Protein AF-A0A7J0FV25-F1 (afdb_monomer)

Solvent-accessible surface area (backbone atoms only — not comparable to full-atom values): 8430 Å² total; per-residue (Å²): 134,83,75,82,72,86,29,56,54,64,48,71,41,35,40,38,38,46,60,71,61,34,33,36,42,36,41,38,32,31,62,24,66,80,44,42,73,76,44,71,49,77,48,78,44,75,54,61,68,66,54,34,52,26,80,50,90,57,25,50,54,56,40,30,42,51,52,31,49,53,51,49,60,58,54,64,73,68,58,94,50,82,69,65,76,76,49,73,35,47,28,37,37,36,40,68,41,38,29,52,72,77,51,65,37,34,29,27,30,67,47,73,58,74,78,40,47,44,66,75,39,50,74,34,47,56,42,56,50,43,47,49,27,24,50,78,70,69,47,64,61,40,70,66,30,49,45,54,81,40,62,68,82,133

Secondary structure (DSSP, 8-state):
------S--EEEEEEEEE-SSEEEEEEEEEESSTT-EEEEEEEEEEPPHHHHS--STTHHHHHHHHHHHHHHHHHHTT---HHHHHSPEEEEEEE-S-EEE-SSS-EEE----TT---GGGTTSBHHHHHHHHHHHTT--EEEEEEE-TTPPP-

Radius of gyration: 15.65 Å; Cα contacts (8 Å, |Δi|>4): 302; chains: 1; bounding box: 33×31×40 Å

Sequence (154 aa):
MVILLLRSEKGTYYALDLGSTYFKVLRVQLGGDRSGILGYDVERQPIPQHLMTSTSELAKFDLFDFIASSLQEFEQKEGVSEVSAVKKRELGFTFSFPVKQTSVSSGILIKWTKGFAIQDMVGRDVSECLQEAMSKKGLNMRVIALISTLSVPF

Structure (mmCIF, N/CA/C/O backbone):
data_AF-A0A7J0FV25-F1
#
_entry.id   AF-A0A7J0FV25-F1
#
loop_
_atom_site.group_PDB
_atom_site.id
_atom_site.type_symbol
_atom_site.label_atom_id
_atom_site.label_alt_id
_atom_site.label_comp_id
_atom_site.label_asym_id
_atom_site.label_entity_id
_atom_site.label_seq_id
_atom_site.pdbx_PDB_ins_code
_atom_site.Cartn_x
_atom_site.Cartn_y
_atom_site.Cartn_z
_atom_site.occupancy
_atom_site.B_iso_or_equiv
_atom_site.auth_seq_id
_atom_site.auth_comp_id
_atom_site.auth_asym_id
_atom_site.auth_atom_id
_atom_site.pdbx_PDB_model_num
ATOM 1 N N . MET A 1 1 ? 5.434 -10.877 -2.367 1.00 44.84 1 MET A N 1
ATOM 2 C CA . MET A 1 1 ? 4.682 -10.535 -3.586 1.00 44.84 1 MET A CA 1
ATOM 3 C C . MET A 1 1 ? 5.011 -11.560 -4.655 1.00 44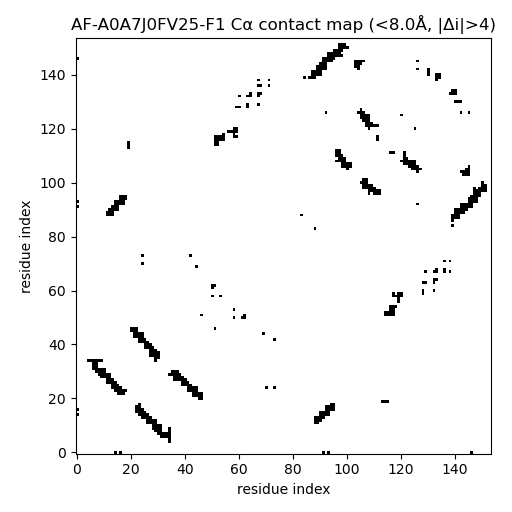.84 1 MET A C 1
ATOM 5 O O . MET A 1 1 ? 6.155 -11.618 -5.083 1.00 44.84 1 MET A O 1
ATOM 9 N N . VAL A 1 2 ? 4.052 -12.413 -5.016 1.00 42.97 2 VAL A N 1
ATOM 10 C CA . VAL A 1 2 ? 4.199 -13.292 -6.180 1.00 42.97 2 VAL A CA 1
ATOM 11 C C . VAL A 1 2 ? 3.796 -12.447 -7.377 1.00 42.97 2 VAL A C 1
ATOM 13 O O . VAL A 1 2 ? 2.614 -12.296 -7.662 1.00 42.97 2 VAL A O 1
ATOM 16 N N . ILE A 1 3 ? 4.773 -11.834 -8.042 1.00 53.03 3 ILE A N 1
ATOM 17 C CA . ILE A 1 3 ? 4.575 -11.532 -9.457 1.00 53.03 3 ILE A CA 1
ATOM 18 C C . ILE A 1 3 ? 4.463 -12.916 -10.083 1.00 53.03 3 ILE A C 1
ATOM 20 O O . ILE A 1 3 ? 5.418 -13.692 -10.021 1.00 53.03 3 ILE A O 1
ATOM 24 N N . LEU A 1 4 ? 3.272 -13.279 -10.555 1.00 49.00 4 LEU A N 1
ATOM 25 C CA . LEU A 1 4 ? 3.108 -14.440 -11.418 1.00 49.00 4 LEU A CA 1
ATOM 26 C C . LEU A 1 4 ? 3.909 -14.113 -12.674 1.00 49.00 4 LEU A C 1
ATOM 28 O O . LEU A 1 4 ? 3.401 -13.464 -13.572 1.00 49.00 4 LEU A O 1
ATOM 32 N N . LEU A 1 5 ? 5.197 -14.455 -12.665 1.00 54.94 5 LEU A N 1
ATOM 33 C CA . LEU A 1 5 ? 6.067 -14.323 -13.816 1.00 54.94 5 LEU A CA 1
ATOM 34 C C . LEU A 1 5 ? 5.625 -15.423 -14.784 1.00 54.94 5 LEU A C 1
ATOM 36 O O . LEU A 1 5 ? 6.136 -16.544 -14.720 1.00 54.94 5 LEU A O 1
ATOM 40 N N . LEU A 1 6 ? 4.695 -15.114 -15.694 1.00 56.31 6 LEU A N 1
ATOM 41 C CA . LEU A 1 6 ? 4.454 -15.906 -16.910 1.00 56.31 6 LEU A CA 1
ATOM 42 C C . LEU A 1 6 ? 5.704 -15.936 -17.810 1.00 56.31 6 LEU A C 1
ATOM 44 O O . LEU A 1 6 ? 5.718 -16.571 -18.860 1.00 56.31 6 LEU A O 1
ATOM 48 N N . ARG A 1 7 ? 6.785 -15.300 -17.350 1.00 59.78 7 ARG A N 1
ATOM 49 C CA . ARG A 1 7 ? 8.124 -15.249 -17.923 1.00 59.78 7 ARG A CA 1
ATOM 50 C C . ARG A 1 7 ? 8.210 -14.444 -19.209 1.00 59.78 7 ARG A C 1
ATOM 52 O O . ARG A 1 7 ? 9.248 -14.489 -19.865 1.00 59.78 7 ARG A O 1
ATOM 59 N N . SER A 1 8 ? 7.149 -13.693 -19.502 1.00 70.19 8 SER A N 1
ATOM 60 C CA . SER A 1 8 ? 6.984 -12.817 -20.661 1.00 70.19 8 SER A CA 1
ATOM 61 C C . SER A 1 8 ? 6.706 -11.358 -20.283 1.00 70.19 8 SER A C 1
ATOM 63 O O . SER A 1 8 ? 6.569 -10.507 -21.161 1.00 70.19 8 SER A O 1
ATOM 65 N N . GLU A 1 9 ? 6.577 -11.044 -18.992 1.00 77.06 9 GLU A N 1
ATOM 66 C CA . GLU A 1 9 ? 6.291 -9.693 -18.519 1.00 77.06 9 GLU A CA 1
ATOM 67 C C . GLU A 1 9 ? 7.450 -8.744 -18.826 1.00 77.06 9 GLU A C 1
ATOM 69 O O . GLU A 1 9 ? 8.620 -9.042 -18.563 1.00 77.06 9 GLU A O 1
ATOM 74 N N . LYS A 1 10 ? 7.108 -7.565 -19.348 1.00 83.19 10 LYS A N 1
ATOM 75 C CA . LYS A 1 10 ? 8.054 -6.497 -19.656 1.00 83.19 10 LYS A CA 1
ATOM 76 C C . LYS A 1 10 ? 7.567 -5.178 -19.072 1.00 83.19 10 LYS A C 1
ATOM 78 O O . LYS A 1 10 ? 6.416 -4.794 -19.276 1.00 83.19 10 LYS A O 1
ATOM 83 N N . GLY A 1 11 ? 8.473 -4.460 -18.416 1.00 84.88 11 GLY A N 1
ATOM 84 C CA . GLY A 1 11 ? 8.219 -3.134 -17.854 1.00 84.88 11 GLY A CA 1
ATOM 85 C C . GLY A 1 11 ? 8.509 -3.039 -16.360 1.00 84.88 11 GLY A C 1
ATOM 86 O O . GLY A 1 11 ? 9.064 -3.959 -15.760 1.00 84.88 11 GLY A O 1
ATOM 87 N N . THR A 1 12 ? 8.143 -1.896 -15.784 1.00 87.56 12 THR A N 1
ATOM 88 C CA . THR A 1 12 ? 8.356 -1.573 -14.370 1.00 87.56 12 THR A CA 1
ATOM 89 C C . THR A 1 12 ? 7.099 -1.861 -13.554 1.00 87.56 12 THR A C 1
ATOM 91 O O . THR A 1 12 ? 6.019 -1.366 -13.882 1.00 87.56 12 THR A O 1
ATOM 94 N N . TYR A 1 13 ? 7.253 -2.612 -12.466 1.00 89.25 13 TYR A N 1
ATOM 95 C CA . TYR A 1 13 ? 6.179 -2.991 -11.548 1.00 89.25 13 TYR A CA 1
ATOM 96 C C . TYR A 1 13 ? 6.541 -2.622 -10.112 1.00 89.25 13 TYR A C 1
ATOM 98 O O . TYR A 1 13 ? 7.712 -2.696 -9.729 1.00 89.25 13 TYR A O 1
ATOM 106 N N . TYR A 1 14 ? 5.533 -2.272 -9.311 1.00 94.25 14 TYR A N 1
ATOM 107 C CA . TYR A 1 14 ? 5.718 -1.874 -7.918 1.00 94.25 14 TYR A CA 1
ATOM 108 C C . TYR A 1 14 ? 5.045 -2.850 -6.952 1.00 94.25 14 TYR A C 1
ATOM 110 O O . TYR A 1 14 ? 3.984 -3.409 -7.238 1.00 94.25 14 TYR A O 1
ATOM 118 N N . ALA A 1 15 ? 5.645 -3.009 -5.773 1.00 94.88 15 ALA A N 1
ATOM 119 C CA . ALA A 1 15 ? 5.024 -3.625 -4.606 1.00 94.88 15 ALA A CA 1
ATOM 120 C C . ALA A 1 15 ? 4.914 -2.628 -3.468 1.00 94.88 15 ALA A C 1
ATOM 122 O O . ALA A 1 15 ? 5.858 -1.880 -3.211 1.00 94.88 15 ALA A O 1
ATOM 123 N N . LEU A 1 16 ? 3.852 -2.773 -2.690 1.00 97.12 16 LEU A N 1
ATOM 124 C CA . LEU A 1 16 ? 3.786 -2.303 -1.318 1.00 97.12 16 LEU A CA 1
ATOM 125 C C . LEU A 1 16 ? 3.488 -3.499 -0.411 1.00 97.12 16 LEU A C 1
ATOM 127 O O . LEU A 1 16 ? 2.529 -4.224 -0.653 1.00 97.12 16 LEU A O 1
ATOM 131 N N . ASP A 1 17 ? 4.287 -3.712 0.629 1.00 95.31 17 ASP A N 1
ATOM 132 C CA . ASP A 1 17 ? 4.067 -4.753 1.640 1.00 95.31 17 ASP A CA 1
ATOM 133 C C . ASP A 1 17 ? 3.946 -4.111 3.019 1.00 95.31 17 ASP A C 1
ATOM 135 O O . ASP A 1 17 ? 4.955 -3.696 3.595 1.00 95.31 17 ASP A O 1
ATOM 139 N N . LEU A 1 18 ? 2.713 -3.999 3.522 1.00 94.75 18 LEU A N 1
ATOM 140 C CA . LEU A 1 18 ? 2.429 -3.438 4.840 1.00 94.75 18 LEU A CA 1
ATOM 141 C C . LEU A 1 18 ? 2.556 -4.523 5.918 1.00 94.75 18 LEU A C 1
ATOM 143 O O . LEU A 1 18 ? 1.712 -5.421 6.037 1.00 94.75 18 LEU A O 1
ATOM 147 N N . GLY A 1 19 ? 3.626 -4.417 6.708 1.00 88.38 19 GLY A N 1
ATOM 148 C CA . GLY A 1 19 ? 3.930 -5.295 7.833 1.00 88.38 19 GLY A CA 1
ATOM 149 C C . GLY A 1 19 ? 3.414 -4.771 9.177 1.00 88.38 19 GLY A C 1
ATOM 150 O O . GLY A 1 19 ? 2.555 -3.899 9.249 1.00 88.38 19 GLY A O 1
ATOM 151 N N . SER A 1 20 ? 3.946 -5.330 10.268 1.00 86.81 20 SER A N 1
ATOM 152 C CA . SER A 1 20 ? 3.564 -4.969 11.642 1.00 86.81 20 SER A CA 1
ATOM 153 C C . SER A 1 20 ? 4.247 -3.713 12.180 1.00 86.81 20 SER A C 1
ATOM 155 O O . SER A 1 20 ? 3.682 -3.049 13.032 1.00 86.81 20 SER A O 1
ATOM 157 N N . THR A 1 21 ? 5.470 -3.411 11.746 1.00 88.69 21 THR A N 1
ATOM 158 C CA . THR A 1 21 ? 6.283 -2.301 12.295 1.00 88.69 21 THR A CA 1
ATOM 159 C C . THR A 1 21 ? 6.941 -1.443 11.217 1.00 88.69 21 THR A C 1
ATOM 161 O O . THR A 1 21 ? 7.535 -0.406 11.494 1.00 88.69 21 THR A O 1
ATOM 164 N N . TYR A 1 22 ? 6.860 -1.888 9.971 1.00 94.75 22 TYR A N 1
ATOM 165 C CA . TYR A 1 22 ? 7.377 -1.212 8.796 1.00 94.75 22 TYR A CA 1
ATOM 166 C C . TYR A 1 22 ? 6.556 -1.649 7.590 1.00 94.75 22 TYR A C 1
ATOM 168 O O . TYR A 1 22 ? 5.939 -2.720 7.611 1.00 94.75 22 TYR A O 1
ATOM 176 N N . PHE A 1 23 ? 6.619 -0.871 6.520 1.00 96.38 23 PHE A N 1
ATOM 177 C CA . PHE A 1 23 ? 6.268 -1.357 5.194 1.00 96.38 23 PHE A CA 1
ATOM 178 C C . PHE A 1 23 ? 7.498 -1.408 4.297 1.00 96.38 23 PHE A C 1
ATOM 180 O O . PHE A 1 23 ? 8.540 -0.817 4.594 1.00 96.38 23 PHE A O 1
ATOM 187 N N . LYS A 1 24 ? 7.391 -2.171 3.213 1.00 96.19 24 LYS A N 1
ATOM 188 C CA . LYS A 1 24 ? 8.393 -2.197 2.148 1.00 96.19 24 LYS A CA 1
ATOM 189 C C . LYS A 1 24 ? 7.776 -1.703 0.857 1.00 96.19 24 LYS A C 1
ATOM 191 O O . LYS A 1 24 ? 6.666 -2.112 0.518 1.00 96.19 24 LYS A O 1
ATOM 196 N N . VAL A 1 25 ? 8.532 -0.900 0.128 1.00 95.94 25 VAL A N 1
ATOM 197 C CA . VAL A 1 25 ? 8.267 -0.577 -1.269 1.00 95.94 25 VAL A CA 1
ATOM 198 C C . VAL A 1 25 ? 9.291 -1.322 -2.115 1.00 95.94 25 VAL A C 1
ATOM 200 O O . VAL A 1 25 ? 10.472 -1.351 -1.773 1.00 95.94 25 VAL A O 1
ATOM 203 N N . LEU A 1 26 ? 8.837 -1.966 -3.186 1.00 94.25 26 LEU A N 1
ATOM 204 C CA . LEU A 1 26 ? 9.693 -2.623 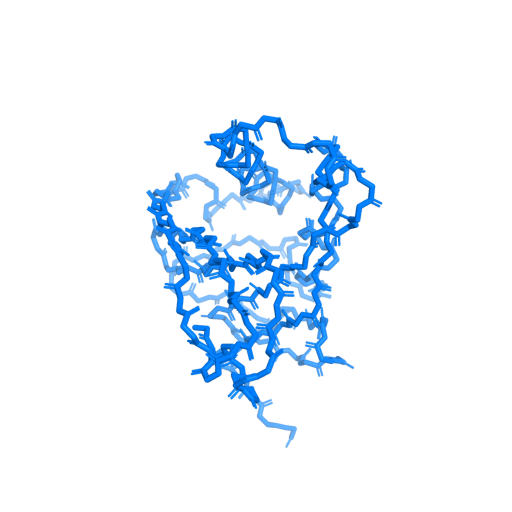-4.175 1.00 94.25 26 LEU A CA 1
ATOM 205 C C . LEU A 1 26 ? 9.387 -2.028 -5.545 1.00 94.25 26 LEU A C 1
ATOM 207 O O . LEU A 1 26 ? 8.220 -1.864 -5.890 1.00 94.25 26 LEU A O 1
ATOM 211 N N . ARG A 1 27 ? 10.423 -1.800 -6.345 1.00 92.38 27 ARG A N 1
ATOM 212 C CA . ARG A 1 27 ? 10.337 -1.637 -7.799 1.00 92.38 27 ARG A CA 1
ATOM 213 C C . ARG A 1 27 ? 11.073 -2.796 -8.446 1.00 92.38 27 ARG A C 1
ATOM 215 O O . ARG A 1 27 ? 12.149 -3.162 -7.986 1.00 92.38 27 ARG A O 1
ATOM 222 N N . VAL A 1 28 ? 10.522 -3.355 -9.515 1.00 89.50 28 VAL A N 1
ATOM 223 C CA . VAL A 1 28 ? 11.208 -4.348 -10.345 1.00 89.50 28 VAL A CA 1
ATOM 224 C C . VAL A 1 28 ? 11.021 -4.020 -11.817 1.00 89.50 28 VAL A C 1
ATOM 226 O O . VAL A 1 28 ? 9.923 -3.671 -12.247 1.00 89.50 28 VAL A O 1
ATOM 229 N N . GLN A 1 29 ? 12.098 -4.134 -12.586 1.00 88.62 29 GLN A N 1
ATOM 230 C CA . GLN A 1 29 ? 12.095 -3.984 -14.036 1.00 88.62 29 GLN A CA 1
ATOM 231 C C . GLN A 1 29 ? 12.253 -5.361 -14.678 1.00 88.62 29 GLN A C 1
ATOM 233 O O . GLN A 1 29 ? 13.222 -6.074 -14.408 1.00 88.62 29 GLN A O 1
ATOM 238 N N . LEU A 1 30 ? 11.295 -5.745 -15.518 1.00 87.06 30 LEU A N 1
ATOM 239 C CA . LEU A 1 30 ? 11.260 -7.042 -16.190 1.00 87.06 30 LEU A CA 1
ATOM 240 C C . LEU A 1 30 ? 11.549 -6.883 -17.687 1.00 87.06 30 LEU A C 1
ATOM 242 O O . LEU A 1 30 ? 11.042 -5.959 -18.330 1.00 87.06 30 LEU A O 1
ATOM 246 N N . GLY A 1 31 ? 12.369 -7.784 -18.235 1.00 85.81 31 GLY A N 1
ATOM 247 C CA . GLY A 1 31 ? 12.849 -7.719 -19.620 1.00 85.81 31 GLY A CA 1
ATOM 248 C C . GLY A 1 31 ? 12.037 -8.488 -20.668 1.00 85.81 31 GLY A C 1
ATOM 249 O O . GLY A 1 31 ? 12.348 -8.373 -21.849 1.00 85.81 31 GLY A O 1
ATOM 250 N N . GLY A 1 32 ? 11.009 -9.254 -20.290 1.00 75.56 32 GLY A N 1
ATOM 251 C CA . GLY A 1 32 ? 10.185 -10.039 -21.221 1.00 75.56 32 GLY A CA 1
ATOM 252 C C . GLY A 1 32 ? 10.778 -11.384 -21.667 1.00 75.56 32 GLY A C 1
ATOM 253 O O . GLY A 1 32 ? 10.039 -12.351 -21.757 1.00 75.56 32 GLY A O 1
ATOM 254 N N . ASP A 1 33 ? 12.092 -11.517 -21.872 1.00 69.06 33 ASP A N 1
ATOM 255 C CA . ASP A 1 33 ? 12.688 -12.797 -22.297 1.00 69.06 33 ASP A CA 1
ATOM 256 C C . ASP A 1 33 ? 13.120 -13.649 -21.094 1.00 69.06 33 ASP A C 1
ATOM 258 O O . ASP A 1 33 ? 14.055 -13.311 -20.364 1.00 69.06 33 ASP A O 1
ATOM 262 N N . ARG A 1 34 ? 12.420 -14.771 -20.863 1.00 64.25 34 ARG A N 1
ATOM 263 C CA . ARG A 1 34 ? 12.631 -15.687 -19.717 1.00 64.25 34 ARG A CA 1
ATOM 264 C C . ARG A 1 34 ? 12.532 -14.998 -18.341 1.00 64.25 34 ARG A C 1
ATOM 266 O O . ARG A 1 34 ? 13.015 -15.552 -17.350 1.00 64.25 34 ARG A O 1
ATOM 273 N N . SER A 1 35 ? 11.887 -13.828 -18.264 1.00 60.84 35 SER A N 1
ATOM 274 C CA . SER A 1 35 ? 11.778 -12.968 -17.068 1.00 60.84 35 SER A CA 1
ATOM 275 C C . SER A 1 35 ? 13.111 -12.697 -16.357 1.00 60.84 35 SER A C 1
ATOM 277 O O . SER A 1 35 ? 13.220 -12.837 -15.139 1.00 60.84 35 SER A O 1
ATOM 279 N N . GLY A 1 36 ? 14.138 -12.291 -17.108 1.00 72.25 36 GLY A N 1
ATOM 280 C CA . GLY A 1 36 ? 15.310 -11.668 -16.494 1.00 72.25 36 GLY A CA 1
ATOM 281 C C . GLY A 1 36 ? 14.902 -10.389 -15.754 1.00 72.25 36 GLY A C 1
ATOM 282 O O . GLY A 1 36 ? 14.349 -9.471 -16.365 1.00 72.25 36 GLY A O 1
ATOM 283 N N . ILE A 1 37 ? 15.148 -10.339 -14.442 1.00 83.31 37 ILE A N 1
ATOM 284 C CA . ILE A 1 37 ? 15.057 -9.104 -13.656 1.00 83.31 37 ILE A CA 1
ATOM 285 C C . ILE A 1 37 ? 16.188 -8.189 -14.138 1.00 83.31 37 ILE A C 1
ATOM 287 O O . ILE A 1 37 ? 17.358 -8.517 -13.957 1.00 83.31 37 ILE A O 1
ATOM 291 N N . LEU A 1 38 ? 15.837 -7.070 -14.774 1.00 86.00 38 LEU A N 1
ATOM 292 C CA . LEU A 1 38 ? 16.794 -6.076 -15.276 1.00 86.00 38 LEU A CA 1
ATOM 293 C C . LEU A 1 38 ? 17.330 -5.185 -14.151 1.00 86.00 38 LEU A C 1
ATOM 295 O O . LEU A 1 38 ? 18.457 -4.707 -14.211 1.00 86.00 38 LEU A O 1
ATOM 299 N N . GLY A 1 39 ? 16.517 -4.983 -13.118 1.00 86.75 39 GLY A N 1
ATOM 300 C CA . GLY A 1 39 ? 16.850 -4.191 -11.947 1.00 86.75 39 GLY A CA 1
ATOM 301 C C . GLY A 1 39 ? 15.745 -4.290 -10.908 1.00 86.75 39 GLY A C 1
ATOM 302 O O . GLY A 1 39 ? 14.591 -4.593 -11.233 1.00 86.75 39 GLY A O 1
ATOM 303 N N . TYR A 1 40 ? 16.102 -4.057 -9.651 1.00 90.12 40 TYR A N 1
ATOM 304 C CA . TYR A 1 40 ? 15.139 -3.958 -8.569 1.00 90.12 40 TYR A CA 1
ATOM 305 C C . TYR A 1 40 ? 15.648 -3.014 -7.484 1.00 90.12 40 TYR A C 1
ATOM 307 O O . TYR A 1 40 ? 16.849 -2.932 -7.235 1.00 90.12 40 TYR A O 1
ATOM 315 N N . ASP A 1 41 ? 14.716 -2.361 -6.803 1.00 92.62 41 ASP A N 1
ATOM 316 C CA . ASP A 1 41 ? 14.990 -1.467 -5.684 1.00 92.62 41 ASP A CA 1
ATOM 317 C C . ASP A 1 41 ? 14.034 -1.805 -4.553 1.00 92.62 41 ASP A C 1
ATOM 319 O O . ASP A 1 41 ? 12.847 -2.030 -4.793 1.00 92.62 41 ASP A O 1
ATOM 323 N N . VAL A 1 42 ? 14.541 -1.845 -3.323 1.00 93.88 42 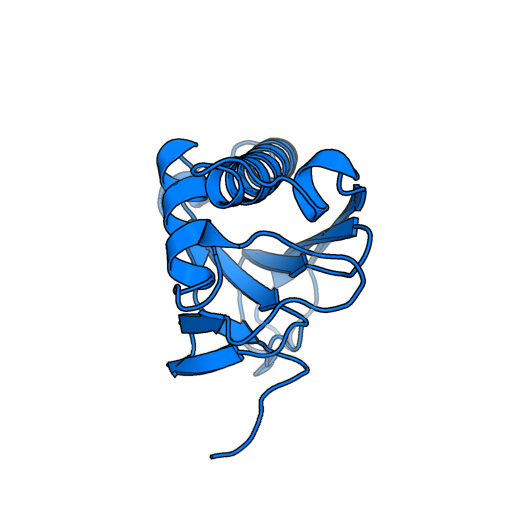VAL A N 1
ATOM 324 C CA . VAL A 1 42 ? 13.734 -2.101 -2.127 1.00 93.88 42 VAL A CA 1
ATOM 325 C C . VAL A 1 42 ? 14.014 -1.023 -1.108 1.00 93.88 42 VAL A C 1
ATOM 327 O O . VAL A 1 42 ? 15.167 -0.783 -0.758 1.00 93.88 42 VAL A O 1
ATOM 330 N N . GLU A 1 43 ? 12.955 -0.444 -0.562 1.00 95.75 43 GLU A N 1
ATOM 331 C CA . GLU A 1 43 ? 13.052 0.473 0.560 1.00 95.75 43 GLU A CA 1
ATOM 332 C C . GLU A 1 43 ? 12.144 0.021 1.694 1.00 95.75 43 GLU A C 1
ATOM 334 O O . GLU A 1 43 ? 10.999 -0.380 1.482 1.00 95.75 43 GLU A O 1
ATOM 339 N N . ARG A 1 44 ? 12.678 0.053 2.914 1.00 96.56 44 ARG A N 1
ATOM 340 C CA . ARG A 1 44 ? 11.960 -0.309 4.132 1.00 96.56 44 ARG A CA 1
ATOM 341 C C . ARG A 1 44 ? 11.714 0.949 4.946 1.00 96.56 44 ARG A C 1
ATOM 343 O O . ARG A 1 44 ? 12.668 1.584 5.380 1.00 96.56 44 ARG A O 1
ATOM 350 N N . GLN A 1 45 ? 10.447 1.237 5.210 1.00 97.19 45 GLN A N 1
ATOM 351 C CA . GLN A 1 45 ? 10.008 2.430 5.921 1.00 97.19 45 GLN A CA 1
ATOM 352 C C . GLN A 1 45 ? 9.395 2.041 7.272 1.00 97.19 45 GLN A C 1
ATOM 354 O O . GLN A 1 45 ? 8.358 1.367 7.294 1.00 97.19 45 GLN A O 1
ATOM 359 N N . PRO A 1 46 ? 10.040 2.381 8.408 1.00 97.25 46 PRO A N 1
ATOM 360 C CA . PRO A 1 46 ? 9.453 2.199 9.732 1.00 97.25 46 PRO A CA 1
ATOM 361 C C . PRO A 1 46 ? 8.137 2.967 9.841 1.00 97.25 46 PRO A C 1
ATOM 363 O O . PRO A 1 46 ? 8.054 4.109 9.399 1.00 97.25 46 PRO A O 1
ATOM 366 N N . ILE A 1 47 ? 7.120 2.358 10.445 1.00 96.12 47 ILE A N 1
ATOM 367 C CA . ILE A 1 47 ? 5.838 3.031 10.665 1.00 96.12 47 ILE A CA 1
ATOM 368 C C . ILE A 1 47 ? 5.909 3.733 12.022 1.00 96.12 47 ILE A C 1
ATOM 370 O O . ILE A 1 47 ? 6.124 3.058 13.034 1.00 96.12 47 ILE A O 1
ATOM 374 N N . PRO A 1 48 ? 5.741 5.065 12.082 1.00 95.56 48 PRO A N 1
ATOM 375 C CA . PRO A 1 48 ? 5.647 5.774 13.347 1.00 95.56 48 PRO A CA 1
ATOM 376 C C . PRO A 1 48 ? 4.536 5.187 14.221 1.00 95.56 48 PRO A C 1
ATOM 378 O O . PRO A 1 48 ? 3.400 5.031 13.777 1.00 95.56 48 PRO A O 1
ATOM 381 N N . GLN A 1 49 ? 4.847 4.897 15.485 1.00 92.75 49 GLN A N 1
ATOM 382 C CA . GLN A 1 49 ? 3.917 4.212 16.391 1.00 92.75 49 GLN A CA 1
ATOM 383 C C . GLN A 1 49 ? 2.581 4.954 16.544 1.00 92.75 49 GLN A C 1
ATOM 385 O O . GLN A 1 49 ? 1.530 4.321 16.594 1.00 92.75 49 GLN A O 1
ATOM 390 N N . HIS A 1 50 ? 2.606 6.291 16.552 1.00 93.06 50 HIS A N 1
ATOM 391 C CA . HIS A 1 50 ? 1.391 7.099 16.653 1.00 93.06 50 HIS A CA 1
ATOM 392 C C . HIS A 1 50 ? 0.434 6.890 15.468 1.00 93.06 50 HIS A C 1
ATOM 394 O O . HIS A 1 50 ? -0.772 6.991 15.657 1.00 93.06 50 HIS A O 1
ATOM 400 N N . LEU A 1 51 ? 0.935 6.526 14.280 1.00 94.44 51 LEU A N 1
ATOM 401 C CA . LEU A 1 51 ? 0.101 6.209 13.115 1.00 94.44 51 LEU A CA 1
ATOM 402 C C . LEU A 1 51 ? -0.537 4.821 13.204 1.00 94.44 51 LEU A C 1
ATOM 404 O O . LEU A 1 51 ? -1.529 4.562 12.536 1.00 94.44 51 LEU A O 1
ATOM 408 N N . MET A 1 52 ? 0.011 3.918 14.020 1.00 93.25 52 MET A N 1
ATOM 409 C CA . MET A 1 52 ? -0.529 2.565 14.179 1.00 93.25 52 MET A CA 1
ATOM 410 C C . MET A 1 52 ? -1.728 2.527 15.127 1.00 93.25 52 MET A C 1
ATOM 412 O O . MET A 1 52 ? -2.574 1.646 14.999 1.00 93.25 52 MET A O 1
ATOM 416 N N . THR A 1 53 ? -1.795 3.448 16.089 1.00 92.69 53 THR A N 1
ATOM 417 C CA . THR A 1 53 ? -2.776 3.423 17.188 1.00 92.69 53 THR A CA 1
ATOM 418 C C . THR A 1 53 ? -3.505 4.751 17.373 1.00 92.69 53 THR A C 1
ATOM 420 O O . THR A 1 53 ? -4.013 5.019 18.461 1.00 92.69 53 THR A O 1
ATOM 423 N N . SER A 1 54 ? -3.516 5.614 16.354 1.00 87.88 54 SER A N 1
ATOM 424 C CA . SER A 1 54 ? -4.255 6.876 16.418 1.00 87.88 54 SER A CA 1
ATOM 425 C C . SER A 1 54 ? -5.755 6.606 16.543 1.00 87.88 54 SER A C 1
ATOM 427 O O . SER A 1 54 ? -6.320 5.778 15.828 1.00 87.88 54 SER A O 1
ATOM 429 N N . THR A 1 55 ? -6.393 7.321 17.466 1.00 85.19 55 THR A N 1
ATOM 430 C CA . THR A 1 55 ? -7.838 7.269 17.729 1.00 85.19 55 THR A CA 1
ATOM 431 C C . THR A 1 55 ? -8.579 8.464 17.129 1.00 85.19 55 THR A C 1
ATOM 433 O O . THR A 1 55 ? -9.736 8.692 17.463 1.00 85.19 55 THR A O 1
ATOM 436 N N . SER A 1 56 ? -7.904 9.279 16.314 1.00 86.62 56 SER A N 1
ATOM 437 C CA . SER A 1 56 ? -8.535 10.392 15.601 1.00 86.62 56 SER A CA 1
ATOM 438 C C . SER A 1 56 ? -9.519 9.863 14.556 1.00 86.62 56 SER A C 1
ATOM 440 O O . SER A 1 56 ? -9.258 8.847 13.918 1.00 86.62 56 SER A O 1
ATOM 442 N N . GLU A 1 57 ? -10.602 10.595 14.299 1.00 83.06 57 GLU A N 1
ATOM 443 C CA . GLU A 1 57 ? -11.570 10.292 13.226 1.00 83.06 57 GLU A CA 1
ATOM 444 C C . GLU A 1 57 ? -10.953 10.330 11.811 1.00 83.06 57 GLU A C 1
ATOM 446 O O . GLU A 1 57 ? -11.590 9.930 10.837 1.00 83.06 57 GLU A O 1
ATOM 451 N N . LEU A 1 58 ? -9.724 10.845 11.688 1.00 87.06 58 LEU A N 1
ATOM 452 C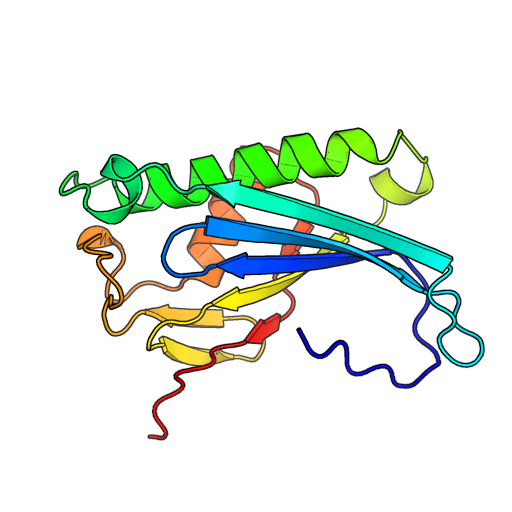 CA . LEU A 1 58 ? -8.958 10.926 10.441 1.00 87.06 58 LEU A CA 1
ATOM 453 C C . LEU A 1 58 ? -7.709 10.027 10.448 1.00 87.06 58 LEU A C 1
ATOM 455 O O . LEU A 1 58 ? -6.892 10.111 9.532 1.00 87.06 58 LEU A O 1
ATOM 459 N N . ALA A 1 59 ? -7.565 9.154 11.449 1.00 87.19 59 ALA A N 1
ATOM 460 C CA . ALA A 1 59 ? -6.378 8.328 11.661 1.00 87.19 59 ALA A CA 1
ATOM 461 C C . ALA A 1 59 ? -6.025 7.436 10.461 1.00 87.19 59 ALA A C 1
ATOM 463 O O . ALA A 1 59 ? -4.843 7.229 10.169 1.00 87.19 59 ALA A O 1
ATOM 464 N N . LYS A 1 60 ? -7.024 6.926 9.724 1.00 89.69 60 LYS A N 1
ATOM 465 C CA . LYS A 1 60 ? -6.753 6.159 8.499 1.00 89.69 60 LYS A CA 1
ATOM 466 C C . LYS A 1 60 ? -6.017 7.003 7.459 1.00 89.69 60 LYS A C 1
ATOM 468 O O . LYS A 1 60 ? -5.120 6.491 6.793 1.00 89.69 60 LYS A O 1
ATOM 473 N N . PHE A 1 61 ? -6.378 8.281 7.319 1.00 93.31 61 PHE A N 1
ATOM 474 C CA . PHE A 1 61 ? -5.753 9.155 6.335 1.00 93.31 61 PHE A CA 1
ATOM 475 C C . PHE A 1 61 ? -4.294 9.390 6.699 1.00 93.31 61 PHE A C 1
ATOM 477 O O . PHE A 1 61 ? -3.456 9.256 5.820 1.00 93.31 61 PHE A O 1
ATOM 484 N N . ASP A 1 62 ? -3.975 9.587 7.979 1.00 94.69 62 ASP A N 1
ATOM 485 C CA . ASP A 1 62 ? -2.594 9.788 8.426 1.00 94.69 62 ASP A CA 1
ATOM 486 C C . ASP A 1 62 ? -1.677 8.613 8.024 1.00 94.69 62 ASP A C 1
ATOM 488 O O . ASP A 1 62 ? -0.582 8.821 7.494 1.00 94.69 62 ASP A O 1
ATOM 492 N N . LEU A 1 63 ? -2.131 7.364 8.210 1.00 95.94 63 LEU A N 1
ATOM 493 C CA . LEU A 1 63 ? -1.362 6.178 7.810 1.00 95.94 63 LEU A CA 1
ATOM 494 C C . LEU A 1 63 ? -1.189 6.091 6.285 1.00 95.94 63 LEU A C 1
ATOM 496 O O . LEU A 1 63 ? -0.077 5.869 5.801 1.00 95.94 63 LEU A O 1
ATOM 500 N N . PHE A 1 64 ? -2.277 6.217 5.521 1.00 97.25 64 PHE A N 1
ATOM 501 C CA . PHE A 1 64 ? -2.212 6.062 4.065 1.00 97.25 64 PHE A CA 1
ATOM 502 C C . PHE A 1 64 ? -1.513 7.246 3.383 1.00 97.25 64 PHE A C 1
ATOM 504 O O . PHE A 1 64 ? -0.799 7.032 2.404 1.00 97.25 64 PHE A O 1
ATOM 511 N N . ASP A 1 65 ? -1.624 8.460 3.922 1.00 97.31 65 ASP A N 1
ATOM 512 C CA . ASP A 1 65 ? -0.898 9.641 3.449 1.00 97.31 65 ASP A CA 1
ATOM 513 C C . ASP A 1 65 ? 0.603 9.526 3.741 1.00 97.31 65 ASP A C 1
ATOM 515 O O . ASP A 1 65 ? 1.417 9.923 2.900 1.00 97.31 65 ASP A O 1
ATOM 519 N N . PHE A 1 66 ? 0.991 8.936 4.880 1.00 97.38 66 PHE A N 1
ATOM 520 C CA . PHE A 1 66 ? 2.387 8.594 5.165 1.00 97.38 66 PHE A CA 1
ATOM 521 C C . PHE A 1 66 ? 2.934 7.594 4.138 1.00 97.38 66 PHE A C 1
ATOM 523 O O . PHE A 1 66 ? 3.953 7.860 3.501 1.00 97.38 66 PHE A O 1
ATOM 530 N N . ILE A 1 67 ? 2.211 6.496 3.892 1.00 97.81 67 ILE A N 1
ATOM 531 C CA . ILE A 1 67 ? 2.584 5.491 2.883 1.00 97.81 67 ILE A CA 1
ATOM 532 C C . ILE A 1 67 ? 2.695 6.121 1.486 1.00 97.81 67 ILE A C 1
ATOM 534 O O . ILE A 1 67 ? 3.673 5.881 0.776 1.00 97.81 67 ILE A O 1
ATOM 538 N N . ALA A 1 68 ? 1.716 6.935 1.084 1.00 97.81 68 ALA A N 1
ATOM 539 C CA . ALA A 1 68 ? 1.711 7.596 -0.218 1.00 97.81 68 ALA A CA 1
ATOM 540 C C . ALA A 1 68 ? 2.862 8.604 -0.363 1.00 97.81 68 ALA A C 1
ATOM 542 O O . ALA A 1 68 ? 3.442 8.711 -1.441 1.00 97.81 68 ALA A O 1
ATOM 543 N N . SER A 1 69 ? 3.235 9.299 0.715 1.00 97.19 69 SER A N 1
ATOM 544 C CA . SER A 1 69 ? 4.393 10.205 0.712 1.00 97.19 69 SER A CA 1
ATOM 545 C C . SER A 1 69 ? 5.698 9.429 0.517 1.00 97.19 69 SER A C 1
ATOM 547 O O . SER A 1 69 ? 6.488 9.778 -0.355 1.00 97.19 69 SER A O 1
ATOM 549 N N . SER A 1 70 ? 5.888 8.307 1.216 1.00 96.88 70 SER A N 1
ATOM 550 C CA . SER A 1 70 ? 7.069 7.465 0.993 1.00 96.88 70 SER A CA 1
ATOM 551 C C . SER A 1 70 ? 7.096 6.815 -0.394 1.00 96.88 70 SER A C 1
ATOM 553 O O . SER A 1 70 ? 8.169 6.647 -0.967 1.00 96.88 70 SER A O 1
ATOM 555 N N . LEU A 1 71 ? 5.937 6.455 -0.963 1.00 96.19 71 LEU A N 1
ATOM 556 C CA . LEU A 1 71 ? 5.850 5.977 -2.350 1.00 96.19 71 LEU A CA 1
ATOM 557 C C . LEU A 1 71 ? 6.273 7.059 -3.352 1.00 96.19 71 LEU A C 1
ATOM 559 O O . LEU A 1 71 ? 6.957 6.747 -4.323 1.00 96.19 71 LEU A O 1
ATOM 563 N N . GLN A 1 72 ? 5.891 8.315 -3.112 1.00 94.56 72 GLN A N 1
ATOM 564 C CA . GLN A 1 72 ? 6.297 9.463 -3.924 1.00 94.56 72 GLN A CA 1
ATOM 565 C C . GLN A 1 72 ? 7.808 9.696 -3.857 1.00 94.56 72 GLN A C 1
ATOM 567 O O . GLN A 1 72 ? 8.451 9.807 -4.898 1.00 94.56 72 GLN A O 1
ATOM 572 N N . GLU A 1 73 ? 8.392 9.698 -2.661 1.00 93.88 73 GLU A N 1
ATOM 573 C CA . GLU A 1 73 ? 9.845 9.821 -2.489 1.00 93.88 73 GLU A CA 1
ATOM 574 C C . GLU A 1 73 ? 10.604 8.671 -3.166 1.00 93.88 73 GLU A C 1
ATOM 576 O O . GLU A 1 73 ? 11.641 8.884 -3.793 1.00 93.88 73 GLU A O 1
ATOM 581 N N . PHE A 1 74 ? 10.082 7.445 -3.071 1.00 93.38 74 PHE A N 1
ATOM 582 C CA . PHE A 1 74 ? 10.668 6.275 -3.719 1.00 93.38 74 PHE A CA 1
ATOM 583 C C . PHE A 1 74 ? 10.588 6.350 -5.252 1.00 93.38 74 PHE A C 1
ATOM 585 O O . PHE A 1 74 ? 11.544 5.993 -5.940 1.00 93.38 74 PHE A O 1
ATOM 592 N N . GLU A 1 75 ? 9.471 6.833 -5.804 1.00 88.06 75 GLU A N 1
ATOM 593 C CA . GLU A 1 75 ? 9.291 7.002 -7.250 1.00 88.06 75 GLU A CA 1
ATOM 594 C C . GLU A 1 75 ? 10.211 8.082 -7.829 1.00 88.06 75 GLU A C 1
ATOM 596 O O . GLU A 1 75 ? 10.815 7.860 -8.876 1.00 88.06 75 GLU A O 1
ATOM 601 N N . GLN A 1 76 ? 10.433 9.187 -7.116 1.00 87.44 76 GLN A N 1
ATOM 602 C CA . GLN A 1 76 ? 11.336 10.257 -7.562 1.00 87.44 76 GLN A CA 1
ATOM 603 C C . GLN A 1 76 ? 12.798 9.797 -7.725 1.00 87.44 76 GLN A C 1
ATOM 605 O O . GLN A 1 76 ? 13.540 10.367 -8.527 1.00 87.44 76 GLN A O 1
ATOM 610 N N . LYS A 1 77 ? 13.214 8.726 -7.032 1.00 85.69 77 LYS A N 1
ATOM 611 C CA . LYS A 1 77 ? 14.550 8.112 -7.181 1.00 85.69 77 LYS A CA 1
ATOM 612 C C . LYS A 1 77 ? 14.731 7.358 -8.508 1.00 85.69 77 LYS A C 1
ATOM 614 O O . LYS A 1 77 ? 15.836 6.923 -8.809 1.00 85.69 77 LYS A O 1
ATOM 619 N N . GLU A 1 78 ? 13.670 7.158 -9.297 1.00 75.00 78 GLU A N 1
ATOM 620 C CA . GLU A 1 78 ? 13.715 6.498 -10.615 1.00 75.00 78 GLU A CA 1
ATOM 621 C C . GLU A 1 78 ? 14.463 7.305 -11.683 1.00 75.00 78 GLU A C 1
ATOM 623 O O . GLU A 1 78 ? 14.927 6.728 -12.665 1.00 75.00 78 GLU A O 1
ATOM 628 N N . GLY A 1 79 ? 14.611 8.620 -11.490 1.00 63.25 79 GLY A N 1
ATOM 629 C CA . GLY A 1 79 ? 14.951 9.524 -12.584 1.00 63.25 79 GLY A CA 1
ATOM 630 C C . GLY A 1 79 ? 13.774 9.665 -13.558 1.00 63.25 79 GLY A C 1
ATOM 631 O O . GLY A 1 79 ? 12.941 8.772 -13.715 1.00 63.25 79 GLY A O 1
ATOM 632 N N . VAL A 1 80 ? 13.654 10.821 -14.207 1.00 54.66 80 VAL A N 1
ATOM 633 C CA . VAL A 1 80 ? 12.537 11.074 -15.127 1.00 54.66 80 VAL A CA 1
ATOM 634 C C . VAL A 1 80 ? 12.814 10.359 -16.452 1.00 54.66 80 VAL A C 1
ATOM 636 O O . VAL A 1 80 ? 13.680 10.781 -17.212 1.00 54.66 80 VAL A O 1
ATOM 639 N N . SER A 1 81 ? 12.085 9.281 -16.745 1.00 54.69 81 SER A N 1
ATOM 640 C CA . SER A 1 81 ? 12.000 8.722 -18.100 1.00 54.69 81 SER A CA 1
ATOM 641 C C . SER A 1 81 ? 10.683 9.160 -18.741 1.00 54.69 81 SER A C 1
ATOM 643 O O . SER A 1 81 ? 9.623 9.032 -18.129 1.00 54.69 81 SER A O 1
ATOM 645 N N . GLU A 1 82 ? 10.728 9.661 -19.979 1.00 49.56 82 GLU A N 1
ATOM 646 C CA . GLU A 1 82 ? 9.552 10.147 -20.726 1.00 49.56 82 GLU A CA 1
ATOM 647 C C . GLU A 1 82 ? 8.441 9.087 -20.858 1.00 49.56 82 GLU A C 1
ATOM 649 O O . GLU A 1 82 ? 7.255 9.411 -20.902 1.00 49.56 82 GLU A O 1
ATOM 654 N N . VAL A 1 83 ? 8.807 7.801 -20.841 1.00 52.34 83 VAL A N 1
ATOM 655 C CA . VAL A 1 83 ? 7.869 6.668 -20.918 1.00 52.34 83 VAL A CA 1
ATOM 656 C C . VAL A 1 83 ? 7.073 6.494 -19.616 1.00 52.34 83 VAL A C 1
ATOM 658 O O . VAL A 1 83 ? 5.908 6.085 -19.646 1.00 52.34 83 VAL A O 1
ATOM 661 N N . SER A 1 84 ? 7.663 6.853 -18.473 1.00 55.41 84 SER A N 1
ATOM 662 C CA . SER A 1 84 ? 7.051 6.729 -17.144 1.00 55.41 84 SER A CA 1
ATOM 663 C C . SER A 1 84 ? 5.929 7.743 -16.900 1.00 55.41 84 SER A C 1
ATOM 665 O O . SER A 1 84 ? 5.062 7.514 -16.059 1.00 55.41 84 SER A O 1
ATOM 667 N N . ALA A 1 85 ? 5.909 8.847 -17.654 1.00 58.25 85 ALA A N 1
ATOM 668 C CA . ALA A 1 85 ? 4.886 9.884 -17.535 1.00 58.25 85 ALA A CA 1
ATOM 669 C C . ALA A 1 85 ? 3.546 9.484 -18.185 1.00 58.25 85 ALA A C 1
ATOM 671 O O . ALA A 1 85 ? 2.488 9.923 -17.738 1.00 58.25 85 ALA A O 1
ATOM 672 N N . VAL A 1 86 ? 3.574 8.634 -19.220 1.00 64.38 86 VAL A N 1
ATOM 673 C CA . VAL A 1 86 ? 2.395 8.340 -20.058 1.00 64.38 86 VAL A CA 1
ATOM 674 C C . VAL A 1 86 ? 1.611 7.119 -19.565 1.00 64.38 86 VAL A C 1
ATOM 676 O O . VAL A 1 86 ? 0.382 7.091 -19.656 1.00 64.38 86 VAL A O 1
ATOM 679 N N . LYS A 1 87 ? 2.287 6.099 -19.021 1.00 76.75 87 LYS A N 1
ATOM 680 C CA . LYS A 1 87 ? 1.637 4.854 -18.582 1.00 76.75 87 LYS A CA 1
ATOM 681 C C . LYS A 1 87 ? 1.435 4.842 -17.067 1.00 76.75 87 LYS A C 1
ATOM 683 O O . LYS A 1 87 ? 2.392 4.953 -16.307 1.00 76.75 87 LYS A O 1
ATOM 688 N N . LYS A 1 88 ? 0.190 4.631 -16.625 1.00 85.88 88 LYS A N 1
ATOM 689 C CA . LYS A 1 88 ? -0.133 4.436 -15.203 1.00 85.88 88 LYS A CA 1
ATOM 690 C C . LYS A 1 88 ? 0.607 3.208 -14.667 1.00 85.88 88 LYS A C 1
ATOM 692 O O . LYS A 1 88 ? 0.476 2.117 -15.223 1.00 85.88 88 LYS A O 1
ATOM 697 N N . ARG A 1 89 ? 1.386 3.392 -13.601 1.00 90.31 89 ARG A N 1
ATOM 698 C CA . ARG A 1 89 ? 2.200 2.339 -12.980 1.00 90.31 89 ARG A CA 1
ATOM 699 C C . ARG A 1 89 ? 1.326 1.361 -12.207 1.00 90.31 89 ARG A C 1
ATOM 701 O O . ARG A 1 89 ? 0.352 1.755 -11.565 1.00 90.31 89 ARG A O 1
ATOM 708 N N . GLU A 1 90 ? 1.691 0.090 -12.244 1.00 92.38 90 GLU A N 1
ATOM 709 C CA . GLU A 1 90 ? 0.939 -0.979 -11.593 1.00 92.38 90 GLU A CA 1
ATOM 710 C C . GLU A 1 90 ? 1.552 -1.325 -10.232 1.00 92.38 90 GLU A C 1
ATOM 712 O O . GLU A 1 90 ? 2.754 -1.585 -10.130 1.00 92.38 90 GLU A O 1
ATOM 717 N N . LEU A 1 91 ? 0.714 -1.322 -9.192 1.00 95.44 91 LEU A N 1
ATOM 718 C CA . LEU A 1 91 ? 1.089 -1.606 -7.810 1.00 95.44 91 LEU A CA 1
ATOM 719 C C . LEU A 1 91 ? 0.371 -2.866 -7.310 1.00 95.44 91 LEU A C 1
ATOM 721 O O . LEU A 1 91 ? -0.863 -2.931 -7.289 1.00 95.44 91 LEU A O 1
ATOM 725 N N . GLY A 1 92 ? 1.147 -3.849 -6.862 1.00 96.12 92 GLY A N 1
ATOM 726 C CA . GLY A 1 92 ? 0.656 -4.951 -6.040 1.00 96.12 92 GLY A CA 1
ATOM 727 C C . GLY A 1 92 ? 0.696 -4.570 -4.561 1.00 96.12 92 GLY A C 1
ATOM 728 O O . GLY A 1 92 ? 1.751 -4.215 -4.037 1.00 96.12 92 GLY A O 1
ATOM 729 N N . PHE A 1 93 ? -0.438 -4.665 -3.872 1.00 96.38 93 PHE A N 1
ATOM 730 C CA . PHE A 1 93 ? -0.556 -4.336 -2.458 1.00 96.38 93 PHE A CA 1
ATOM 731 C C . PHE A 1 93 ? -0.653 -5.613 -1.620 1.00 96.38 93 PHE A C 1
ATOM 733 O O . PHE A 1 93 ? -1.663 -6.308 -1.625 1.00 96.38 93 PHE A O 1
ATOM 740 N N . THR A 1 94 ? 0.413 -5.946 -0.898 1.00 95.00 94 THR A N 1
ATOM 741 C CA . THR A 1 94 ?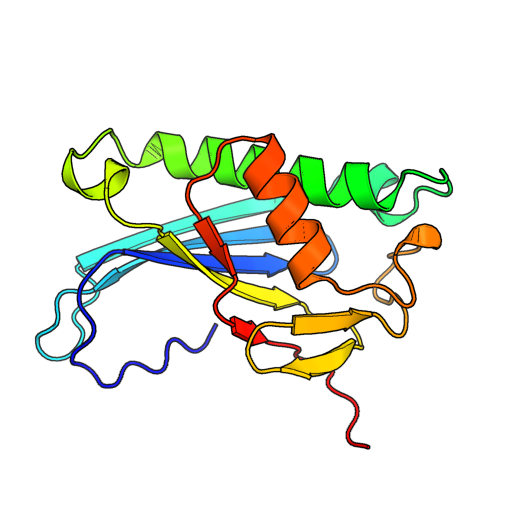 0.404 -6.998 0.120 1.00 95.00 94 THR A CA 1
ATOM 742 C C . THR A 1 94 ? -0.022 -6.388 1.452 1.00 95.00 94 THR A C 1
ATOM 744 O O . THR A 1 94 ? 0.682 -5.555 2.024 1.00 95.00 94 THR A O 1
ATOM 747 N N . PHE A 1 95 ? -1.182 -6.808 1.945 1.00 93.38 95 PHE A N 1
ATOM 748 C CA . PHE A 1 95 ? -1.790 -6.284 3.160 1.00 93.38 95 PHE A CA 1
ATOM 749 C C . PHE A 1 95 ? -2.013 -7.423 4.154 1.00 93.38 95 PHE A C 1
ATOM 751 O O . PHE A 1 95 ? -2.951 -8.214 4.050 1.00 93.38 95 PHE A O 1
ATOM 758 N N . SER A 1 96 ? -1.108 -7.535 5.124 1.00 89.88 96 SER A N 1
ATOM 759 C CA . SER A 1 96 ? -1.015 -8.707 6.001 1.00 89.88 96 SER A CA 1
ATOM 760 C C . SER A 1 96 ? -1.933 -8.634 7.229 1.00 89.88 96 SER A C 1
ATOM 762 O O . SER A 1 96 ? -1.497 -8.912 8.352 1.00 89.88 96 SER A O 1
ATOM 764 N N . PHE A 1 97 ? -3.197 -8.269 7.014 1.00 91.88 97 PHE A N 1
ATOM 765 C CA . PHE A 1 97 ? -4.252 -8.209 8.029 1.00 91.88 97 PHE A CA 1
ATOM 766 C C . PHE A 1 97 ? -5.516 -8.925 7.532 1.00 91.88 97 PHE A C 1
ATOM 768 O O . PHE A 1 97 ? -5.678 -9.095 6.319 1.00 91.88 97 PHE A O 1
ATOM 775 N N . PRO A 1 98 ? -6.411 -9.348 8.444 1.00 93.19 98 PRO A N 1
ATOM 776 C CA . PRO A 1 98 ? -7.683 -9.952 8.069 1.00 93.19 98 PRO A CA 1
ATOM 777 C C . PRO A 1 98 ? -8.531 -9.018 7.199 1.00 93.19 98 PRO A C 1
ATOM 779 O O . PRO A 1 98 ? -8.982 -7.967 7.662 1.00 93.19 98 PRO A O 1
ATOM 782 N N . VAL A 1 99 ? -8.781 -9.425 5.955 1.00 94.00 99 VAL A N 1
ATOM 783 C CA . VAL A 1 99 ? -9.662 -8.712 5.021 1.00 94.00 99 VAL A CA 1
ATOM 784 C C . VAL A 1 99 ? -10.720 -9.646 4.454 1.00 94.00 99 VAL A C 1
ATOM 786 O O . VAL A 1 99 ? -10.470 -10.832 4.232 1.00 94.00 99 VAL A O 1
ATOM 789 N N . LYS A 1 100 ? -11.894 -9.089 4.170 1.00 95.12 100 LYS A N 1
ATOM 790 C CA . LYS A 1 100 ? -12.899 -9.695 3.304 1.00 95.12 100 LYS A CA 1
ATOM 791 C C . LYS A 1 100 ? -12.591 -9.258 1.877 1.00 95.12 100 LYS A C 1
ATOM 793 O O . LYS A 1 100 ? -12.887 -8.124 1.505 1.00 95.12 100 LYS A O 1
ATOM 798 N N . GLN A 1 101 ? -11.961 -10.134 1.102 1.00 94.69 101 GLN A N 1
ATOM 799 C CA . GLN A 1 101 ? -11.611 -9.835 -0.283 1.00 94.69 101 GLN A CA 1
ATOM 800 C C . GLN A 1 101 ? -12.877 -9.754 -1.149 1.00 94.69 101 GLN A C 1
ATOM 802 O O . GLN A 1 101 ? -13.709 -10.660 -1.134 1.00 94.69 101 GLN A O 1
ATOM 807 N N . THR A 1 102 ? -13.032 -8.649 -1.874 1.00 95.31 102 THR A N 1
ATOM 808 C CA . THR A 1 102 ? -14.210 -8.334 -2.705 1.00 95.31 102 THR A CA 1
ATOM 809 C C . THR A 1 102 ? -13.892 -8.404 -4.196 1.00 95.31 102 THR A C 1
ATOM 811 O O . THR A 1 102 ? -14.792 -8.610 -5.005 1.00 95.31 102 THR A O 1
ATOM 814 N N . SER A 1 103 ? -12.617 -8.273 -4.574 1.00 95.19 103 SER A N 1
ATOM 815 C CA . SER A 1 103 ? -12.122 -8.496 -5.937 1.00 95.19 103 SER A CA 1
ATOM 816 C C . SER A 1 103 ? -10.623 -8.827 -5.931 1.00 95.19 103 SER A C 1
ATOM 818 O O . SER A 1 103 ? -9.999 -8.930 -4.874 1.00 95.19 103 SER A O 1
ATOM 820 N N . VAL A 1 104 ? -10.006 -8.967 -7.110 1.00 94.00 104 VAL A N 1
ATOM 821 C CA . VAL A 1 104 ? -8.546 -9.146 -7.217 1.00 94.00 104 VAL A CA 1
ATOM 822 C C . VAL A 1 104 ? -7.770 -7.967 -6.625 1.00 94.00 104 VAL A C 1
ATOM 824 O O . VAL A 1 104 ? -6.685 -8.164 -6.091 1.00 94.00 104 VAL A O 1
ATOM 827 N N . SER A 1 105 ? -8.323 -6.753 -6.684 1.00 95.88 105 SER A N 1
ATOM 828 C CA . SER A 1 105 ? -7.637 -5.510 -6.322 1.00 95.88 105 SER A CA 1
ATOM 829 C C . SER A 1 105 ? -8.263 -4.779 -5.138 1.00 95.88 105 SER A C 1
ATOM 831 O O . SER A 1 105 ? -7.831 -3.670 -4.845 1.00 95.88 105 SER A O 1
ATOM 833 N N . SER A 1 106 ? -9.268 -5.341 -4.464 1.00 96.19 106 SER A N 1
ATOM 834 C CA . SER A 1 106 ? -10.008 -4.654 -3.396 1.00 96.19 106 SER A CA 1
ATOM 835 C C . SER A 1 106 ? -10.446 -5.620 -2.289 1.00 96.19 106 SER A C 1
ATOM 837 O O . SER A 1 106 ? -10.582 -6.833 -2.502 1.00 96.19 106 SER A O 1
ATOM 839 N N . GLY A 1 107 ? -10.591 -5.085 -1.079 1.00 96.06 107 GLY A N 1
ATOM 840 C CA . GLY A 1 107 ? -10.894 -5.870 0.106 1.00 96.06 107 GLY A CA 1
ATOM 841 C C . GLY A 1 107 ? -11.119 -5.013 1.343 1.00 96.06 107 GLY A C 1
ATOM 842 O O . GLY A 1 107 ? -10.417 -4.035 1.595 1.00 96.06 107 GLY A O 1
ATOM 843 N N . ILE A 1 108 ? -12.100 -5.423 2.138 1.00 97.44 108 ILE A N 1
ATOM 844 C CA . ILE A 1 108 ? -12.568 -4.691 3.312 1.00 97.44 108 ILE A CA 1
ATOM 845 C C . ILE A 1 108 ? -11.830 -5.177 4.557 1.00 97.44 108 ILE A C 1
ATOM 847 O O . ILE A 1 108 ? -11.833 -6.376 4.844 1.00 97.44 108 ILE A O 1
ATOM 851 N N . LEU A 1 109 ? -11.234 -4.267 5.330 1.00 96.44 109 LEU A N 1
ATOM 852 C CA . LEU A 1 109 ? -10.599 -4.611 6.603 1.00 96.44 109 LEU A CA 1
ATOM 853 C C . LEU A 1 109 ? -11.638 -5.139 7.605 1.00 96.44 109 LEU A C 1
ATOM 855 O O . LEU A 1 109 ? -12.592 -4.440 7.941 1.00 96.44 109 LEU A O 1
ATOM 859 N N . ILE A 1 110 ? -11.413 -6.343 8.138 1.00 95.62 110 ILE A N 1
ATOM 860 C CA . ILE A 1 110 ? -12.286 -6.944 9.160 1.00 95.62 110 ILE A CA 1
ATOM 861 C C . ILE A 1 110 ? -11.874 -6.479 10.555 1.00 95.62 110 ILE A C 1
ATOM 863 O O . ILE A 1 110 ? -12.712 -6.087 11.360 1.00 95.62 110 ILE A O 1
ATOM 867 N N . LYS A 1 111 ? -10.577 -6.558 10.860 1.00 93.94 111 LYS A N 1
ATOM 868 C CA . LYS A 1 111 ? -10.015 -6.112 12.136 1.00 93.94 111 LYS A CA 1
ATOM 869 C C . LYS A 1 111 ? -8.519 -5.893 12.021 1.00 93.94 111 LYS A C 1
ATOM 871 O O . LYS A 1 111 ? -7.830 -6.616 11.299 1.00 93.94 111 LYS A O 1
ATOM 876 N N . TRP A 1 112 ? -8.008 -4.959 12.809 1.00 94.38 112 TRP A N 1
ATOM 877 C CA . TRP A 1 112 ? -6.574 -4.823 12.996 1.00 94.38 112 TRP A CA 1
ATOM 878 C C . TRP A 1 112 ? -6.001 -5.937 13.875 1.00 94.38 112 TRP A C 1
ATOM 880 O O . TRP A 1 112 ? -6.683 -6.547 14.698 1.00 94.38 112 TRP A O 1
ATOM 890 N N . THR A 1 113 ? -4.718 -6.217 13.666 1.00 92.25 113 THR A N 1
ATOM 891 C CA . THR A 1 113 ? -3.900 -7.125 14.481 1.00 92.25 113 THR A CA 1
ATOM 892 C C . THR A 1 113 ? -2.506 -6.510 14.623 1.00 92.25 113 THR A C 1
ATOM 894 O O . THR A 1 113 ? -2.272 -5.404 14.139 1.00 92.25 113 THR A O 1
ATOM 897 N N . LYS A 1 114 ? -1.556 -7.211 15.258 1.00 89.62 114 LYS A N 1
ATOM 898 C CA . LYS A 1 114 ? -0.131 -6.818 15.262 1.00 89.62 114 LYS A CA 1
ATOM 899 C C . LYS A 1 114 ? 0.126 -5.407 15.826 1.00 89.62 114 LYS A C 1
ATOM 901 O O . LYS A 1 114 ? 1.043 -4.728 15.381 1.00 89.62 114 LYS A O 1
ATOM 906 N N . GLY A 1 115 ? -0.687 -4.976 16.791 1.00 90.75 115 GLY A N 1
ATOM 907 C CA . GLY A 1 115 ? -0.553 -3.674 17.452 1.00 90.75 115 GLY A CA 1
ATOM 908 C C . GLY A 1 115 ? -1.181 -2.492 16.709 1.00 90.75 115 GLY A C 1
ATOM 909 O O . GLY A 1 115 ? -1.126 -1.387 17.231 1.00 90.75 115 GLY A O 1
ATOM 910 N N . PHE A 1 116 ? -1.798 -2.700 15.541 1.00 94.75 116 PHE A N 1
ATOM 911 C CA . PHE A 1 116 ? -2.605 -1.661 14.895 1.00 94.75 116 PHE A CA 1
ATOM 912 C C . PHE A 1 116 ? -3.969 -1.519 15.582 1.00 94.75 116 PHE A C 1
ATOM 914 O O . PHE A 1 116 ? -4.570 -2.512 15.998 1.00 94.75 116 PHE A O 1
ATOM 921 N N . ALA A 1 117 ? -4.466 -0.287 15.666 1.00 94.00 117 ALA A N 1
ATOM 922 C CA . ALA A 1 117 ? -5.736 0.067 16.289 1.00 94.00 117 ALA A CA 1
ATOM 923 C C . ALA A 1 117 ? -6.324 1.358 15.680 1.00 94.00 117 ALA A C 1
ATOM 925 O O . ALA A 1 117 ? -6.573 2.325 16.389 1.00 94.00 117 ALA A O 1
ATOM 926 N N . ILE A 1 118 ? -6.546 1.369 14.362 1.00 94.75 118 ILE A N 1
ATOM 927 C CA . ILE A 1 118 ? -7.115 2.510 13.622 1.00 94.75 118 ILE A CA 1
ATOM 928 C C . ILE A 1 118 ? -8.609 2.243 13.390 1.00 94.75 118 ILE A C 1
ATOM 930 O O . ILE A 1 118 ? -8.980 1.507 12.469 1.00 94.75 118 ILE A O 1
ATOM 934 N N . GLN A 1 119 ? -9.465 2.739 14.288 1.00 92.00 119 GLN A N 1
ATOM 935 C CA . GLN A 1 119 ? -10.881 2.342 14.349 1.00 92.00 119 GLN A CA 1
ATOM 936 C C . GLN A 1 119 ? -11.675 2.740 13.102 1.00 92.00 119 GLN A C 1
ATOM 938 O O . GLN A 1 119 ? -12.437 1.929 12.576 1.00 92.00 119 GLN A O 1
ATOM 943 N N . ASP A 1 120 ? -11.443 3.946 12.592 1.00 93.12 120 ASP A N 1
ATOM 944 C CA . ASP A 1 120 ? -12.119 4.515 11.423 1.00 93.12 120 ASP A CA 1
ATOM 945 C C . ASP A 1 120 ? -11.798 3.781 10.108 1.00 93.12 120 ASP A C 1
ATOM 947 O O . ASP A 1 120 ? -12.461 4.026 9.096 1.00 93.12 120 ASP A O 1
ATOM 951 N N . MET A 1 121 ? -10.823 2.863 10.110 1.00 95.62 121 MET A N 1
ATOM 952 C CA . MET A 1 121 ? -10.475 2.017 8.966 1.00 95.62 121 MET A CA 1
ATOM 953 C C . MET A 1 121 ? -11.219 0.670 8.935 1.00 95.62 121 MET A C 1
ATOM 955 O O . MET A 1 121 ? -11.342 0.050 7.875 1.00 95.62 121 MET A O 1
ATOM 959 N N . VAL A 1 122 ? -11.718 0.184 10.075 1.00 96.06 122 VAL A N 1
ATOM 960 C CA . VAL A 1 122 ? -12.443 -1.097 10.132 1.00 96.06 122 VAL A CA 1
ATOM 961 C C . VAL A 1 122 ? -13.735 -0.999 9.316 1.00 96.06 122 VAL A C 1
ATOM 963 O O . VAL A 1 122 ? -14.466 -0.016 9.403 1.00 96.06 122 VAL A O 1
ATOM 966 N N . GLY A 1 123 ? -14.016 -2.012 8.492 1.00 97.00 123 GLY A N 1
ATOM 967 C CA . GLY A 1 123 ? -15.178 -2.017 7.600 1.00 97.00 123 GLY A CA 1
ATOM 968 C C . GLY A 1 123 ? -15.006 -1.196 6.317 1.00 97.00 123 GLY A C 1
ATOM 969 O O . GLY A 1 123 ? -15.971 -1.059 5.567 1.00 97.00 123 GLY A O 1
ATOM 970 N N . ARG A 1 124 ? -13.801 -0.684 6.025 1.00 97.19 124 ARG A N 1
ATOM 971 C CA . ARG A 1 124 ? -13.493 0.053 4.786 1.00 97.19 124 ARG A CA 1
ATOM 972 C C . ARG A 1 124 ? -12.565 -0.715 3.854 1.00 97.19 124 ARG A C 1
ATOM 974 O O . ARG A 1 124 ? -11.815 -1.590 4.293 1.00 97.19 124 ARG A O 1
ATOM 981 N N . ASP A 1 125 ? -12.607 -0.360 2.573 1.00 97.81 125 ASP A N 1
ATOM 982 C CA . ASP A 1 125 ? -11.726 -0.926 1.556 1.00 97.81 125 ASP A CA 1
ATOM 983 C C . ASP A 1 125 ? -10.304 -0.352 1.664 1.00 97.81 125 ASP A C 1
ATOM 985 O O . ASP A 1 125 ? -10.085 0.863 1.609 1.00 97.81 125 ASP A O 1
ATOM 989 N N . VAL A 1 126 ? -9.325 -1.239 1.848 1.00 97.06 126 VAL A N 1
ATOM 990 C CA . VAL A 1 126 ? -7.918 -0.860 2.065 1.00 97.06 126 VAL A CA 1
ATOM 991 C C . VAL A 1 126 ? -7.235 -0.392 0.785 1.00 97.06 126 VAL A C 1
ATOM 993 O O . VAL A 1 126 ? -6.346 0.460 0.841 1.00 97.06 126 VAL A O 1
ATOM 996 N N . SER A 1 127 ? -7.647 -0.924 -0.365 1.00 97.50 127 SER A N 1
ATOM 997 C CA . SER A 1 127 ? -7.106 -0.535 -1.662 1.00 97.50 127 SER A CA 1
ATOM 998 C C . SER A 1 127 ? -7.637 0.824 -2.086 1.00 97.50 127 SER A C 1
ATOM 1000 O O . SER A 1 127 ? -6.868 1.618 -2.6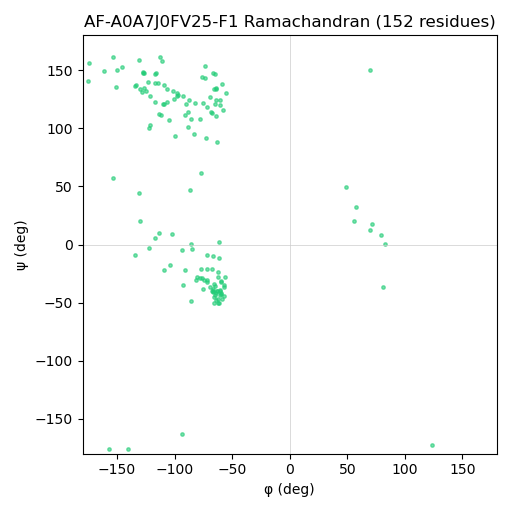21 1.00 97.50 127 SER A O 1
ATOM 1002 N N . GLU A 1 128 ? -8.913 1.117 -1.818 1.00 97.81 128 GLU A N 1
ATOM 1003 C CA . GLU A 1 128 ? -9.491 2.441 -2.076 1.00 97.81 128 GLU A CA 1
ATOM 1004 C C . GLU A 1 128 ? -8.793 3.521 -1.246 1.00 97.81 128 GLU A C 1
ATOM 1006 O O . GLU A 1 128 ? -8.346 4.515 -1.814 1.00 97.81 128 GLU A O 1
ATOM 1011 N N . CYS A 1 129 ? -8.584 3.301 0.058 1.00 97.69 129 CYS A N 1
ATOM 1012 C CA . CYS A 1 129 ? -7.885 4.276 0.906 1.00 97.69 129 CYS A CA 1
ATOM 1013 C C . CYS A 1 129 ? -6.453 4.551 0.417 1.00 97.69 129 CYS A C 1
ATOM 1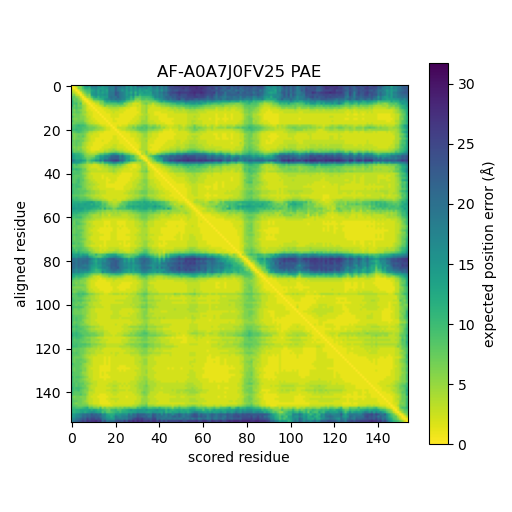015 O O . CYS A 1 129 ? -6.023 5.704 0.353 1.00 97.69 129 CYS A O 1
ATOM 1017 N N . LEU A 1 130 ? -5.721 3.505 0.014 1.00 98.25 130 LEU A N 1
ATOM 1018 C CA . LEU A 1 130 ? -4.394 3.666 -0.580 1.00 98.25 130 LEU A CA 1
ATOM 1019 C C . LEU A 1 130 ? -4.462 4.407 -1.925 1.00 98.25 130 LEU A C 1
ATOM 1021 O O . LEU A 1 130 ? -3.653 5.297 -2.183 1.00 98.25 130 LEU A O 1
ATOM 1025 N N . GLN A 1 131 ? -5.422 4.061 -2.786 1.00 98.00 131 GLN A N 1
ATOM 1026 C CA . GLN A 1 131 ? -5.601 4.689 -4.093 1.00 98.00 131 GLN A CA 1
ATOM 1027 C C . GLN A 1 131 ? -5.946 6.177 -3.967 1.00 98.00 131 GLN A C 1
ATOM 1029 O O . GLN A 1 131 ? -5.414 6.984 -4.734 1.00 98.00 131 GLN A O 1
ATOM 1034 N N . GLU A 1 132 ? -6.788 6.554 -3.005 1.00 97.81 132 GLU A N 1
ATOM 1035 C CA . GLU A 1 132 ? -7.112 7.945 -2.682 1.00 97.81 132 GLU A CA 1
ATOM 1036 C C . GLU A 1 132 ? -5.874 8.716 -2.220 1.00 97.81 132 GLU A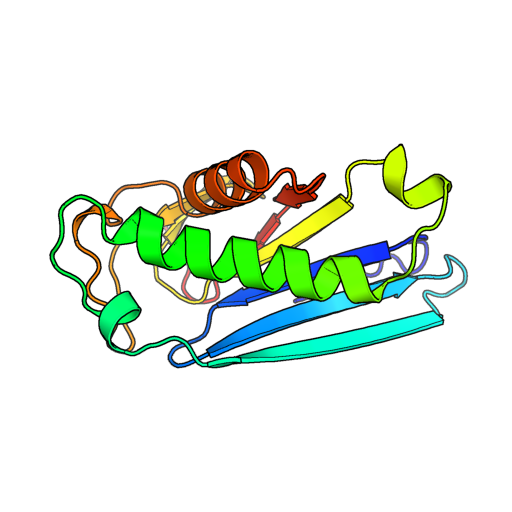 C 1
ATOM 1038 O O . GLU A 1 132 ? -5.583 9.777 -2.774 1.00 97.81 132 GLU A O 1
ATOM 1043 N N . ALA A 1 133 ? -5.116 8.177 -1.260 1.00 98.00 133 ALA A N 1
ATOM 1044 C CA . ALA A 1 133 ? -3.902 8.817 -0.753 1.00 98.00 133 ALA A CA 1
ATOM 1045 C C . ALA A 1 133 ? -2.851 9.013 -1.861 1.00 98.00 133 ALA A C 1
ATOM 1047 O O . ALA A 1 133 ? -2.298 10.104 -2.016 1.00 98.00 133 ALA A O 1
ATOM 1048 N N . MET A 1 134 ? -2.640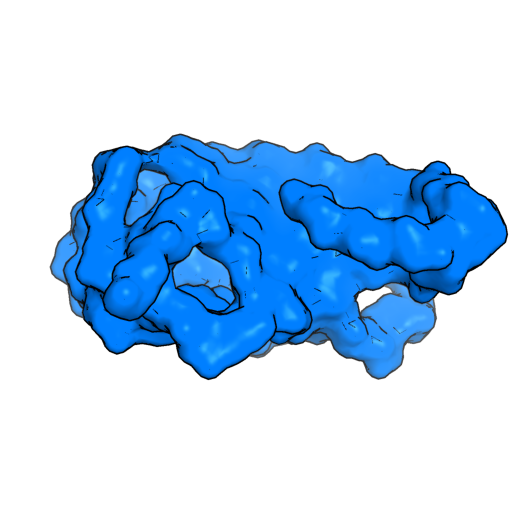 7.999 -2.710 1.00 97.25 134 MET A N 1
ATOM 1049 C CA . MET A 1 134 ? -1.767 8.119 -3.884 1.00 97.25 134 MET A CA 1
ATOM 1050 C C . MET A 1 134 ? -2.252 9.211 -4.847 1.00 97.25 134 MET A C 1
ATOM 1052 O O . MET A 1 134 ? -1.455 10.016 -5.328 1.00 97.25 134 MET A O 1
ATOM 1056 N N . SER A 1 135 ? -3.562 9.280 -5.094 1.00 96.12 135 SER A N 1
ATOM 1057 C CA . SER A 1 135 ? -4.146 10.256 -6.021 1.00 96.12 135 SER A CA 1
ATOM 1058 C C . SER A 1 135 ? -4.023 11.688 -5.488 1.00 96.12 135 SER A C 1
ATOM 1060 O O . SER A 1 135 ? -3.654 12.584 -6.243 1.00 96.12 135 SER A O 1
ATOM 1062 N N . LYS A 1 136 ? -4.226 11.902 -4.178 1.00 96.69 136 LYS A N 1
ATOM 1063 C CA . LYS A 1 136 ? -3.990 13.193 -3.499 1.00 96.69 136 LYS A CA 1
ATOM 1064 C C . LYS A 1 136 ? -2.536 13.661 -3.613 1.00 96.69 136 LYS A C 1
ATOM 1066 O O . LYS A 1 136 ? -2.285 14.859 -3.678 1.00 96.69 136 LYS A O 1
ATOM 1071 N N . LYS A 1 137 ? -1.582 12.726 -3.657 1.00 94.25 137 LYS A N 1
ATOM 1072 C CA . LYS A 1 137 ? -0.145 13.005 -3.829 1.00 94.25 137 LYS A CA 1
ATOM 1073 C C . LYS A 1 137 ? 0.283 13.136 -5.297 1.00 94.25 137 LYS A C 1
ATOM 1075 O O . LYS A 1 137 ? 1.460 13.360 -5.561 1.00 94.25 137 LYS A O 1
ATOM 1080 N N . GLY A 1 138 ? -0.636 12.999 -6.255 1.00 92.62 138 GLY A N 1
ATOM 1081 C CA . GLY A 1 138 ? -0.317 13.069 -7.685 1.00 92.62 138 GLY A CA 1
ATOM 1082 C C . GLY A 1 138 ? 0.464 11.859 -8.212 1.00 92.62 138 GLY A C 1
ATOM 1083 O O . GLY A 1 138 ? 1.062 11.935 -9.282 1.00 92.62 138 GLY A O 1
ATOM 1084 N N . LEU A 1 139 ? 0.469 10.736 -7.486 1.00 92.44 139 LEU A N 1
ATOM 1085 C CA . LEU A 1 139 ? 1.114 9.506 -7.939 1.00 92.44 139 LEU A CA 1
ATOM 1086 C C . LEU A 1 139 ? 0.316 8.876 -9.085 1.00 92.44 139 LEU A C 1
ATOM 1088 O O . LEU A 1 139 ? -0.819 8.428 -8.901 1.00 92.44 139 LEU A O 1
ATOM 1092 N N . ASN A 1 140 ? 0.933 8.757 -10.263 1.00 91.69 140 ASN A N 1
ATOM 1093 C CA . ASN A 1 140 ? 0.352 8.046 -11.406 1.00 91.69 140 ASN A CA 1
ATOM 1094 C C . ASN A 1 140 ? 0.468 6.514 -11.242 1.00 91.69 140 ASN A C 1
ATOM 1096 O O . ASN A 1 140 ? 1.139 5.832 -12.021 1.00 91.69 140 ASN A O 1
ATOM 1100 N N . MET A 1 141 ? -0.161 5.971 -10.195 1.00 93.06 141 MET A N 1
ATOM 1101 C CA . MET A 1 141 ? -0.135 4.552 -9.820 1.00 93.06 141 MET A CA 1
ATOM 1102 C C . MET A 1 141 ? -1.554 3.988 -9.649 1.00 93.06 141 MET A C 1
ATOM 1104 O O . MET A 1 141 ? -2.483 4.702 -9.254 1.00 93.06 141 MET A O 1
ATOM 1108 N N . ARG A 1 142 ? -1.742 2.698 -9.953 1.00 95.62 142 ARG A N 1
ATOM 1109 C CA . ARG A 1 142 ? -2.989 1.953 -9.717 1.00 95.62 142 ARG A CA 1
ATOM 1110 C C . ARG A 1 142 ? -2.730 0.699 -8.895 1.00 95.62 142 ARG A C 1
ATOM 1112 O O . ARG A 1 142 ? -1.874 -0.100 -9.272 1.00 95.62 142 ARG A O 1
ATOM 1119 N N . VAL A 1 143 ? -3.535 0.472 -7.859 1.00 96.44 143 VAL A N 1
ATOM 1120 C CA . VAL A 1 143 ? -3.595 -0.842 -7.202 1.00 96.44 143 VAL A CA 1
ATOM 1121 C C . VAL A 1 143 ? -4.233 -1.842 -8.170 1.00 96.44 143 VAL A C 1
ATOM 1123 O O . VAL A 1 143 ? -5.397 -1.695 -8.537 1.00 96.44 143 VAL A O 1
ATOM 1126 N N . ILE A 1 144 ? -3.471 -2.839 -8.626 1.00 95.38 144 ILE A N 1
ATOM 1127 C CA . ILE A 1 144 ? -3.965 -3.874 -9.558 1.00 95.38 144 ILE A CA 1
ATOM 1128 C C . ILE A 1 144 ? -4.233 -5.216 -8.881 1.00 95.38 144 ILE A C 1
ATOM 1130 O O . ILE A 1 144 ? -4.948 -6.049 -9.430 1.00 95.38 144 ILE A O 1
ATOM 1134 N N . ALA A 1 145 ? -3.672 -5.420 -7.693 1.00 94.56 145 ALA A N 1
ATOM 1135 C CA . ALA A 1 145 ? -3.846 -6.635 -6.922 1.00 94.56 145 ALA A CA 1
ATOM 1136 C C . ALA A 1 145 ? -3.736 -6.322 -5.431 1.00 94.56 145 ALA A C 1
ATOM 1138 O O . ALA A 1 145 ? -2.818 -5.616 -5.013 1.00 94.56 145 ALA A O 1
ATOM 1139 N N . LEU A 1 146 ? -4.647 -6.883 -4.645 1.00 94.94 146 LEU A N 1
ATOM 1140 C CA . LEU A 1 146 ? -4.587 -6.939 -3.195 1.00 94.94 146 LEU A CA 1
ATOM 1141 C C . LEU A 1 146 ? -4.303 -8.387 -2.797 1.00 94.94 146 LEU A C 1
ATOM 1143 O O . LEU A 1 146 ? -5.069 -9.296 -3.114 1.00 94.94 146 LEU A O 1
ATOM 1147 N N . ILE A 1 147 ? -3.199 -8.600 -2.092 1.00 91.25 147 ILE A N 1
ATOM 1148 C CA . ILE A 1 147 ? -2.798 -9.902 -1.568 1.00 91.25 147 ILE A CA 1
ATOM 1149 C C . ILE A 1 147 ? -2.918 -9.831 -0.052 1.00 91.25 147 ILE A C 1
ATOM 1151 O O . ILE A 1 147 ? -2.133 -9.144 0.604 1.00 91.25 147 ILE A O 1
ATOM 1155 N N . SER A 1 148 ? -3.875 -10.562 0.513 1.00 82.50 148 SER A N 1
ATOM 1156 C CA . SER A 1 148 ? -3.935 -10.763 1.958 1.00 82.50 148 SER A CA 1
ATOM 1157 C C . SER A 1 148 ? -3.323 -12.100 2.334 1.00 82.50 148 SER A C 1
ATOM 1159 O O . SER A 1 148 ? -3.660 -13.138 1.774 1.00 82.50 148 SER A O 1
ATOM 1161 N N . THR A 1 149 ? -2.426 -12.076 3.314 1.00 72.38 149 THR A N 1
ATOM 1162 C CA . THR A 1 149 ? -1.844 -13.289 3.907 1.00 72.38 149 THR A CA 1
ATOM 1163 C C . THR A 1 149 ? -2.722 -13.884 5.013 1.00 72.38 149 THR A C 1
ATOM 1165 O O . THR A 1 149 ? -2.393 -14.939 5.546 1.00 72.38 149 THR A O 1
ATOM 1168 N N . LEU A 1 150 ? -3.836 -13.225 5.359 1.00 67.56 150 LEU A N 1
ATOM 1169 C CA . LEU A 1 150 ? -4.793 -13.637 6.390 1.00 67.56 150 LEU A CA 1
ATOM 1170 C C . LEU A 1 150 ? -6.234 -13.579 5.854 1.00 67.56 150 LEU A C 1
ATOM 1172 O O . LEU A 1 150 ? -7.135 -13.067 6.522 1.00 67.56 150 LEU A O 1
ATOM 1176 N N . SER A 1 151 ? -6.456 -14.077 4.637 1.00 56.94 151 SER A N 1
ATOM 1177 C CA . SER A 1 151 ? -7.805 -14.227 4.091 1.00 56.94 151 SER A CA 1
ATOM 1178 C C . SER A 1 151 ? -8.582 -15.255 4.916 1.00 56.94 151 SER A C 1
ATOM 1180 O O . SER A 1 151 ? -8.168 -16.411 5.015 1.00 56.94 151 SER A O 1
ATOM 1182 N N . VAL A 1 152 ? -9.709 -14.848 5.497 1.00 48.34 152 VAL A N 1
ATOM 1183 C CA . VAL A 1 152 ? -10.676 -15.790 6.070 1.00 48.34 152 VAL A CA 1
ATOM 1184 C C . VAL A 1 152 ? -11.553 -16.327 4.935 1.00 48.34 152 VAL A C 1
ATOM 1186 O O . VAL A 1 152 ? -12.160 -15.516 4.231 1.00 48.34 152 VAL A O 1
ATOM 1189 N N . PRO A 1 153 ? -11.599 -17.652 4.705 1.00 50.34 153 PRO A N 1
ATOM 1190 C CA . PRO A 1 153 ? -12.583 -18.227 3.801 1.00 50.34 153 PRO A CA 1
ATOM 1191 C C . PRO A 1 153 ? -13.991 -18.009 4.372 1.00 50.34 153 PRO A C 1
ATOM 1193 O O . PRO A 1 153 ? -14.162 -17.943 5.591 1.00 50.34 153 PRO A O 1
ATOM 1196 N N . PHE A 1 154 ? -14.949 -17.825 3.463 1.00 53.97 154 PHE A N 1
ATOM 1197 C CA . PHE A 1 154 ? -16.368 -17.613 3.754 1.00 53.97 154 PHE A CA 1
ATOM 1198 C C . PHE A 1 154 ? -16.982 -18.753 4.567 1.00 53.97 154 PHE A C 1
ATOM 1200 O O . PHE A 1 154 ? -16.594 -19.919 4.324 1.00 53.97 154 PHE A O 1
#

pLDDT: mean 86.78, std 14.26, range [42.97, 98.25]

Foldseek 3Di:
DPPVCPQQDAAKAWEWADDLFWIKIKIWGFHRHSGDTPDMDMDIGGDDLCLQAPPDLCSLLVRLLVVLVVVVVVVVVVPDDPVLVPDQHEYEYEDAAEWDDPDQQWTAGCDDDSSGHHPNRHRDIPQVSNVVSNVVVVRSYHRPGYHYPRYDDD

InterPro domains:
  IPR001312 Hexokinase [PS51748] (1-154)
  IPR001312 Hexokinase [PTHR19443] (8-147)
  IPR019807 Hexokinase, binding site [PS00378] (91-116)
  IPR022672 Hexokinase, N-terminal [PF00349] (8-147)
  IPR043129 ATPase, nucleotide binding domain [SSF53067] (8-147)

Nearest PDB structures (foldseek):
  3b8a-assembly1_X  TM=9.153E-01  e=4.535E-13  Saccharomyces cerevisiae
  6pdt-assembly1_A  TM=8.540E-01  e=1.813E-12  Saccharomyces cerevisiae S288C
  6p4x-assembly3_C  TM=8.741E-01  e=2.190E-12  Saccharomyces cerevisiae S288C
  6p4x-assembly7_A  TM=8.867E-01  e=6.805E-12  Saccharomyces cerevisiae S288C
  6p4x-assembly8_B  TM=8.981E-01  e=1.399E-10  Saccharomyces cerevisiae S288C

Organism: NCBI:txid165716

Mean predicted aligned error: 6.1 Å